Protein AF-A0A1F8TVP3-F1 (afdb_monomer)

Secondary structure (DSSP, 8-state):
--TTS-----PPTTS------------S--HHHHHTTHHHHHHHHHHHHHHHHHHHHHHHHT-

Radius of gyration: 23.97 Å; Cα contacts (8 Å, |Δi|>4): 16; chains: 1; bounding box: 54×23×60 Å

pLDDT: mean 92.92, std 6.04, range [60.91, 98.5]

Solvent-accessible surface area (backbone atoms only — not comparable to full-atom values): 4320 Å² total; per-residue (Å²): 99,46,98,88,69,44,83,74,77,80,75,70,82,101,58,93,80,82,89,82,80,91,78,84,88,84,86,87,78,53,73,54,78,74,52,55,65,55,66,58,52,52,51,51,50,50,54,52,49,54,53,52,51,54,50,51,52,54,58,61,74,77,106

Mean predicted aligned error: 5.93 Å

Foldseek 3Di:
DAPVPDDDDDDDPPDDDDDDDDHDDDDDADPCNVCPCPVVVVVVCVVVVVVVVVVVVVVVVVD

Structure (mmCIF, N/CA/C/O backbone):
data_AF-A0A1F8TVP3-F1
#
_entry.id   AF-A0A1F8TVP3-F1
#
loop_
_atom_site.group_PDB
_atom_site.id
_atom_site.type_symbol
_atom_site.label_atom_id
_atom_site.label_alt_id
_atom_site.label_comp_id
_atom_site.label_asym_id
_atom_site.label_entity_id
_atom_site.label_seq_id
_atom_site.pdbx_PDB_ins_code
_atom_site.Cartn_x
_atom_site.Cartn_y
_atom_site.Cartn_z
_atom_site.occupancy
_atom_site.B_iso_or_equiv
_atom_site.auth_seq_id
_atom_site.auth_comp_id
_atom_site.auth_asym_id
_atom_site.auth_atom_id
_atom_site.pdbx_PDB_model_num
ATOM 1 N N . MET A 1 1 ? 8.607 6.637 -13.945 1.00 81.38 1 MET A N 1
ATOM 2 C CA . MET A 1 1 ? 8.641 7.141 -12.551 1.00 81.38 1 MET A CA 1
ATOM 3 C C . MET A 1 1 ? 9.485 6.200 -11.695 1.00 81.38 1 MET A C 1
ATOM 5 O O . MET A 1 1 ? 9.600 5.036 -12.054 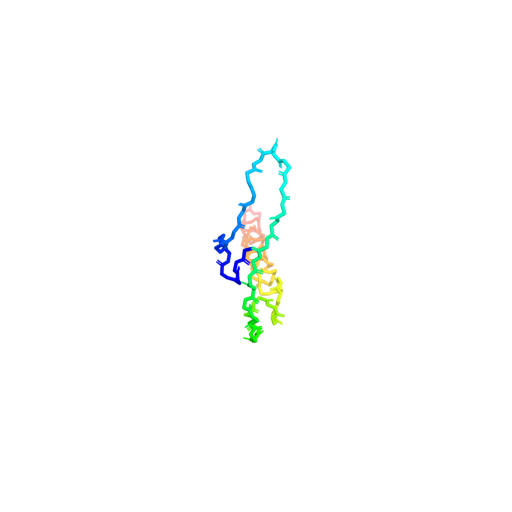1.00 81.38 1 MET A O 1
ATOM 9 N N . THR A 1 2 ? 10.144 6.688 -10.645 1.00 88.62 2 THR A N 1
ATOM 10 C CA . THR A 1 2 ? 10.903 5.894 -9.654 1.00 88.62 2 THR A CA 1
ATOM 11 C C . THR A 1 2 ? 9.946 5.197 -8.686 1.00 88.62 2 THR A C 1
ATOM 13 O O . THR A 1 2 ? 8.779 5.576 -8.600 1.00 88.62 2 THR A O 1
ATOM 16 N N . ALA A 1 3 ? 10.443 4.222 -7.921 1.00 89.06 3 ALA A N 1
ATOM 17 C CA . ALA A 1 3 ? 9.698 3.559 -6.847 1.00 89.06 3 ALA A CA 1
ATOM 18 C C . ALA A 1 3 ? 9.087 4.540 -5.821 1.00 89.06 3 ALA A C 1
ATOM 20 O O . ALA A 1 3 ? 8.007 4.278 -5.304 1.00 89.06 3 ALA A O 1
ATOM 21 N N . ASP A 1 4 ? 9.720 5.699 -5.604 1.00 91.38 4 ASP A N 1
ATOM 22 C CA . ASP A 1 4 ? 9.233 6.752 -4.696 1.00 91.38 4 ASP A CA 1
ATOM 23 C C . ASP A 1 4 ? 8.274 7.760 -5.365 1.00 91.38 4 ASP A C 1
ATOM 25 O O . ASP A 1 4 ? 7.970 8.808 -4.801 1.00 91.38 4 ASP A O 1
ATOM 29 N N . GLY A 1 5 ? 7.843 7.504 -6.605 1.00 90.75 5 GLY A N 1
ATOM 30 C CA . GLY A 1 5 ? 6.900 8.360 -7.334 1.00 90.75 5 GLY A CA 1
ATOM 31 C C . GLY A 1 5 ? 7.517 9.563 -8.058 1.00 90.75 5 GLY A C 1
ATOM 32 O O . GLY A 1 5 ? 6.791 10.362 -8.645 1.00 90.75 5 GLY A O 1
ATOM 33 N N . LYS A 1 6 ? 8.848 9.702 -8.073 1.00 92.06 6 LYS A N 1
ATOM 34 C CA . LYS A 1 6 ? 9.531 10.774 -8.821 1.00 92.06 6 LYS A CA 1
ATOM 35 C C . LYS A 1 6 ? 9.521 10.516 -10.328 1.00 92.06 6 LYS A C 1
ATOM 37 O O . LYS A 1 6 ? 9.621 9.377 -10.782 1.00 92.06 6 LYS A O 1
ATOM 42 N N . GLU A 1 7 ? 9.425 11.569 -11.127 1.00 90.06 7 GLU A N 1
ATOM 43 C CA . GLU A 1 7 ? 9.581 11.468 -12.578 1.00 90.06 7 GLU A CA 1
ATOM 44 C C . GLU A 1 7 ? 11.062 11.284 -12.940 1.00 90.06 7 GLU A C 1
ATOM 46 O O . GLU A 1 7 ? 11.913 12.004 -12.431 1.00 90.06 7 GLU A O 1
ATOM 51 N N . GLN A 1 8 ? 11.368 10.285 -13.775 1.00 87.19 8 GLN A N 1
ATOM 52 C CA . GLN A 1 8 ? 12.748 9.981 -14.195 1.00 87.19 8 GLN A CA 1
ATOM 53 C C . GLN A 1 8 ? 13.037 10.534 -15.592 1.00 87.19 8 GLN A C 1
ATOM 55 O O . GLN A 1 8 ? 14.078 11.132 -15.825 1.00 87.19 8 GLN A O 1
ATOM 60 N N . ALA A 1 9 ? 12.095 10.348 -16.513 1.00 89.75 9 ALA A N 1
ATOM 61 C CA . ALA A 1 9 ? 12.129 10.886 -17.861 1.00 89.75 9 ALA A CA 1
ATOM 62 C C . ALA A 1 9 ? 10.688 10.986 -18.380 1.00 89.75 9 ALA A C 1
ATOM 64 O O . ALA A 1 9 ? 9.825 10.199 -17.972 1.00 89.75 9 ALA A O 1
ATOM 65 N N . ARG A 1 10 ? 10.437 11.952 -19.263 1.00 90.81 10 ARG A N 1
ATOM 66 C CA . ARG A 1 10 ? 9.135 12.212 -19.884 1.00 90.81 10 ARG A CA 1
ATOM 67 C C . ARG A 1 10 ? 9.347 12.713 -21.306 1.00 90.81 10 ARG A C 1
ATOM 69 O O . ARG A 1 10 ? 10.234 13.528 -21.537 1.00 90.81 10 ARG A O 1
ATOM 76 N N . LEU A 1 11 ? 8.508 12.250 -22.229 1.00 92.62 11 LEU A N 1
ATOM 77 C CA . LEU A 1 11 ? 8.416 12.829 -23.568 1.00 92.62 11 LEU A CA 1
ATOM 78 C C . LEU A 1 11 ? 7.588 14.123 -23.546 1.00 92.62 11 LEU A C 1
ATOM 80 O O . LEU A 1 11 ? 6.606 14.195 -22.795 1.00 92.62 11 LEU A O 1
ATOM 84 N N . PRO A 1 12 ? 7.932 15.117 -24.382 1.00 91.62 12 PRO A N 1
ATOM 85 C CA . PRO A 1 12 ? 7.049 16.240 -24.661 1.00 91.62 12 PRO A CA 1
ATOM 86 C C . PRO A 1 12 ? 5.671 15.741 -25.105 1.00 91.62 12 PRO A C 1
ATOM 88 O O . PRO A 1 12 ? 5.539 14.721 -25.782 1.00 91.62 12 PRO A O 1
ATOM 91 N N . GLN A 1 13 ? 4.622 16.439 -24.680 1.00 93.69 13 GLN A N 1
ATOM 92 C CA . GLN A 1 13 ? 3.270 16.095 -25.104 1.00 93.69 13 GLN A CA 1
ATOM 93 C C . GLN A 1 13 ? 3.055 16.556 -26.544 1.00 93.69 13 GLN A C 1
ATOM 95 O O . GLN A 1 13 ? 3.549 17.611 -26.928 1.00 93.69 13 GLN A O 1
ATOM 100 N N . PHE A 1 14 ? 2.261 15.797 -27.300 1.00 94.50 14 PHE A N 1
ATOM 101 C CA . PHE A 1 14 ? 1.863 16.123 -28.677 1.00 94.50 14 PHE A CA 1
ATOM 102 C C . PHE A 1 14 ? 3.012 16.168 -29.700 1.00 94.50 14 PHE A C 1
ATOM 104 O O . PHE A 1 14 ? 2.829 16.689 -30.797 1.00 94.50 14 PHE A O 1
ATOM 111 N N . GLU A 1 15 ? 4.160 15.576 -29.372 1.00 92.94 15 GLU A N 1
ATOM 112 C CA . GLU A 1 15 ? 5.302 15.417 -30.273 1.00 92.94 15 GLU A CA 1
ATOM 113 C C . GLU A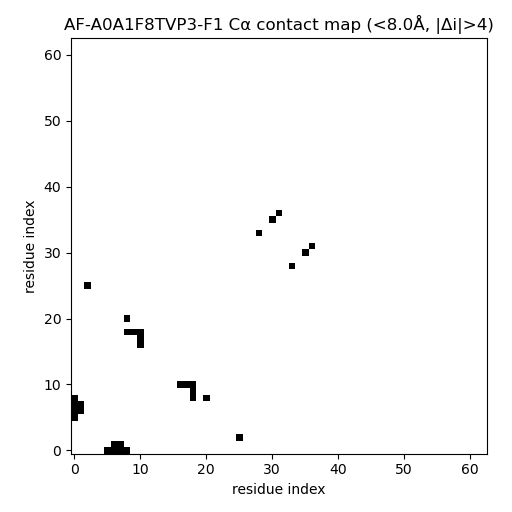 1 15 ? 5.628 13.928 -30.455 1.00 92.94 15 GLU A C 1
ATOM 115 O O . GLU A 1 15 ? 5.487 13.128 -29.526 1.00 92.94 15 GLU A O 1
ATOM 120 N N . GLU A 1 16 ? 6.050 13.542 -31.660 1.00 91.50 16 GLU A N 1
ATOM 121 C CA . GLU A 1 16 ? 6.505 12.179 -31.939 1.00 91.50 16 GLU A CA 1
ATOM 122 C C . GLU A 1 16 ? 7.948 11.999 -31.445 1.00 91.50 16 GLU A C 1
ATOM 124 O O . GLU A 1 16 ? 8.834 12.790 -31.765 1.00 91.50 16 GLU A O 1
ATOM 129 N N . GLY A 1 17 ? 8.199 10.951 -30.660 1.00 90.00 17 GLY A N 1
ATOM 130 C CA . GLY A 1 17 ? 9.526 10.671 -30.121 1.00 90.00 17 GLY A CA 1
ATOM 131 C C . GLY A 1 17 ? 9.611 9.317 -29.422 1.00 90.00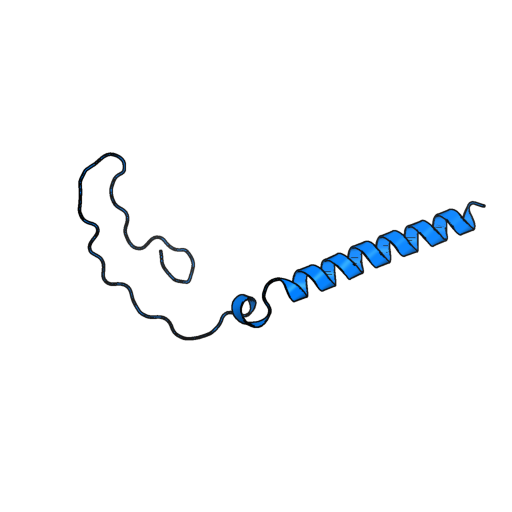 17 GLY A C 1
ATOM 132 O O . GLY A 1 17 ? 8.599 8.700 -29.091 1.00 90.00 17 GLY A O 1
ATOM 133 N N . VAL A 1 18 ? 10.838 8.851 -29.185 1.00 93.00 18 VAL A N 1
ATOM 134 C CA . VAL A 1 18 ? 11.121 7.596 -28.474 1.00 93.00 18 VAL A CA 1
ATOM 135 C C . VAL A 1 18 ? 11.683 7.916 -27.092 1.00 93.00 18 VAL A C 1
ATOM 137 O O . VAL A 1 18 ? 12.688 8.613 -26.972 1.00 93.00 18 VAL A O 1
ATOM 140 N N . LEU A 1 19 ? 11.047 7.393 -26.039 1.00 91.50 19 LEU A N 1
ATOM 141 C CA . LEU A 1 19 ? 11.549 7.510 -24.671 1.00 91.50 19 LEU A CA 1
ATOM 142 C C . LEU A 1 19 ? 12.518 6.362 -24.378 1.00 91.50 19 LEU A C 1
ATOM 144 O O . LEU A 1 19 ? 12.094 5.235 -24.126 1.00 91.50 19 LEU A O 1
ATOM 148 N N . THR A 1 20 ? 13.815 6.650 -24.378 1.00 92.19 20 THR A N 1
ATOM 149 C CA . THR A 1 20 ? 14.853 5.703 -23.954 1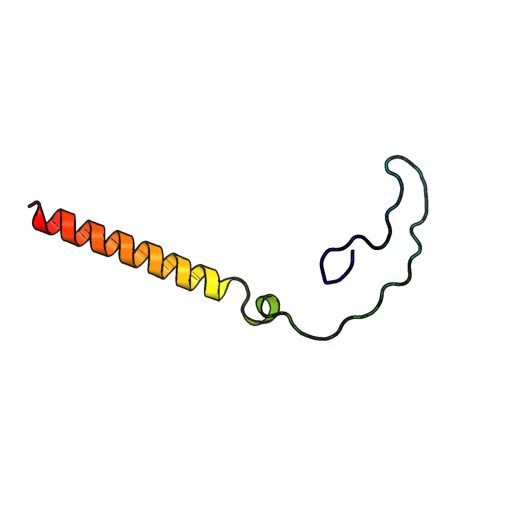.00 92.19 20 THR A CA 1
ATOM 150 C C . THR A 1 20 ? 15.401 6.135 -22.599 1.00 92.19 20 THR A C 1
ATOM 152 O O . THR A 1 20 ? 15.860 7.264 -22.449 1.00 92.19 20 THR A O 1
ATOM 155 N N . ALA A 1 21 ? 15.340 5.250 -21.604 1.00 89.12 21 ALA A N 1
ATOM 156 C CA . ALA A 1 21 ? 15.883 5.493 -20.272 1.00 89.12 21 ALA A CA 1
ATOM 157 C C . ALA A 1 21 ? 16.328 4.177 -19.625 1.00 89.12 21 ALA A C 1
ATOM 159 O O . ALA A 1 21 ? 15.698 3.136 -19.820 1.00 89.12 21 ALA A O 1
ATOM 160 N N . GLU A 1 22 ? 17.386 4.236 -18.821 1.00 90.06 22 GLU A N 1
ATOM 161 C CA . GLU A 1 22 ? 17.798 3.128 -17.963 1.00 90.06 22 GLU A CA 1
ATOM 162 C C . GLU A 1 22 ? 16.976 3.158 -16.672 1.00 90.06 22 GLU A C 1
ATOM 164 O O . GLU A 1 22 ? 16.942 4.169 -15.970 1.00 90.06 22 GLU A O 1
ATOM 169 N N . ILE A 1 23 ? 16.287 2.058 -16.361 1.00 90.25 23 ILE A N 1
ATOM 170 C CA . ILE A 1 23 ? 15.454 1.959 -15.159 1.00 90.25 23 ILE A CA 1
ATOM 171 C C . ILE A 1 23 ? 16.162 1.065 -14.136 1.00 90.25 23 ILE A C 1
ATOM 173 O O . ILE A 1 23 ? 16.348 -0.124 -14.408 1.00 90.25 23 ILE A O 1
ATOM 177 N N . PRO A 1 24 ? 16.533 1.589 -12.951 1.00 89.50 24 PRO A N 1
ATOM 178 C CA . PRO A 1 24 ? 17.152 0.774 -11.916 1.00 89.50 24 PRO A CA 1
ATOM 179 C C . PRO A 1 24 ? 16.144 -0.222 -11.331 1.00 89.50 24 PRO A C 1
ATOM 181 O O . PRO A 1 24 ? 14.998 0.122 -11.030 1.00 89.50 24 PRO A O 1
ATOM 184 N N . LEU A 1 25 ? 16.591 -1.461 -11.131 1.00 91.88 25 LEU A N 1
ATOM 185 C CA . LEU A 1 25 ? 15.827 -2.493 -10.432 1.00 91.88 25 LEU A CA 1
ATOM 186 C C . LEU A 1 25 ? 15.835 -2.215 -8.924 1.00 91.88 25 LEU A C 1
ATOM 188 O O . LEU A 1 25 ? 16.885 -1.961 -8.337 1.00 91.88 25 LEU A O 1
ATOM 192 N N . VAL A 1 26 ? 14.663 -2.303 -8.293 1.00 93.44 26 VAL A N 1
ATOM 193 C CA . VAL A 1 26 ? 14.506 -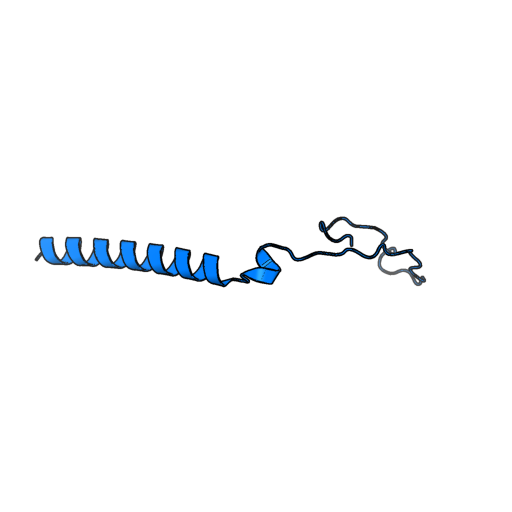2.184 -6.836 1.00 93.44 26 VAL A CA 1
ATOM 194 C C . VAL A 1 26 ? 14.047 -3.511 -6.241 1.00 93.44 26 VAL A C 1
ATOM 196 O O . VAL A 1 26 ? 13.247 -4.230 -6.840 1.00 93.44 26 VAL A O 1
ATOM 199 N N . GLN A 1 27 ? 14.550 -3.834 -5.050 1.00 93.81 27 GLN A N 1
ATOM 200 C CA . GLN A 1 27 ? 14.201 -5.045 -4.312 1.00 93.81 27 GLN A CA 1
ATOM 201 C C . GLN A 1 27 ? 13.594 -4.685 -2.956 1.00 93.81 27 GLN A C 1
ATOM 203 O O . GLN A 1 27 ? 13.942 -3.676 -2.348 1.00 93.81 27 GLN A O 1
ATOM 208 N N . GLY A 1 28 ? 12.698 -5.541 -2.471 1.00 94.06 28 GLY A N 1
ATOM 209 C CA . GLY A 1 28 ? 12.021 -5.381 -1.189 1.00 94.06 28 GLY A CA 1
ATOM 210 C C . GLY A 1 28 ? 10.506 -5.348 -1.348 1.00 94.06 28 GLY A C 1
ATOM 211 O O . GLY A 1 28 ? 9.970 -5.448 -2.451 1.00 94.06 28 GLY A O 1
ATOM 212 N N . ARG A 1 29 ? 9.803 -5.253 -0.220 1.00 95.19 29 ARG A N 1
ATOM 213 C CA . ARG A 1 29 ? 8.342 -5.143 -0.159 1.00 95.19 29 ARG A CA 1
ATOM 214 C C . ARG A 1 29 ? 7.982 -3.962 0.729 1.00 95.19 29 ARG A C 1
ATOM 216 O O . ARG A 1 29 ? 8.568 -3.802 1.796 1.00 95.19 29 ARG A O 1
ATOM 223 N N . THR A 1 30 ? 7.041 -3.136 0.285 1.00 95.50 30 THR A N 1
ATOM 224 C CA . THR A 1 30 ? 6.516 -2.044 1.105 1.00 95.50 30 THR A CA 1
ATOM 225 C C . THR A 1 30 ? 5.580 -2.616 2.168 1.00 95.50 30 THR A C 1
ATOM 227 O O . THR A 1 30 ? 5.034 -3.707 2.011 1.00 95.50 30 THR A O 1
ATOM 230 N N . LEU A 1 31 ? 5.343 -1.872 3.251 1.00 96.19 31 LEU A N 1
ATOM 231 C CA . LEU A 1 31 ? 4.322 -2.262 4.232 1.00 96.19 31 LEU A CA 1
ATOM 232 C C . LEU A 1 31 ? 2.950 -2.429 3.565 1.00 96.19 31 LEU A C 1
ATOM 234 O O . LEU A 1 31 ? 2.222 -3.370 3.870 1.00 96.19 31 LEU A O 1
ATOM 238 N N . TYR A 1 32 ? 2.646 -1.565 2.591 1.00 96.44 32 TYR A N 1
ATOM 239 C CA . TYR A 1 32 ? 1.432 -1.669 1.793 1.00 96.44 32 TYR A CA 1
ATOM 240 C C . TYR A 1 32 ? 1.380 -2.960 0.969 1.00 96.44 32 TYR A C 1
ATOM 242 O O . TYR A 1 32 ? 0.345 -3.605 0.936 1.00 96.44 32 TYR A O 1
ATOM 250 N N . SER A 1 33 ? 2.479 -3.412 0.356 1.00 96.06 33 SER A N 1
ATOM 251 C CA . SER A 1 33 ? 2.442 -4.677 -0.392 1.00 96.06 33 SER A CA 1
ATOM 252 C C . SER A 1 33 ? 2.328 -5.915 0.504 1.00 96.06 33 SER A C 1
ATOM 254 O O . SER A 1 33 ? 1.914 -6.970 0.028 1.00 96.06 33 SER A O 1
ATOM 256 N N . LEU A 1 34 ? 2.668 -5.804 1.792 1.00 96.62 34 LEU A N 1
ATOM 257 C CA . LEU A 1 34 ? 2.486 -6.876 2.771 1.00 96.62 34 LEU A CA 1
ATOM 258 C C . LEU A 1 34 ? 1.064 -6.920 3.339 1.00 96.62 34 LEU A C 1
ATOM 260 O O . LEU A 1 34 ? 0.518 -8.006 3.506 1.00 96.62 34 LEU A O 1
ATOM 264 N N . TRP A 1 35 ? 0.492 -5.767 3.692 1.00 97.50 35 TRP A N 1
ATOM 265 C CA . TRP A 1 35 ? -0.774 -5.690 4.438 1.00 97.50 35 TRP A CA 1
ATOM 266 C C . TRP A 1 35 ? -1.962 -5.202 3.602 1.00 97.50 35 TRP A C 1
ATOM 268 O O . TRP A 1 35 ? -3.109 -5.352 4.026 1.00 97.50 35 TRP A O 1
ATOM 278 N N . SER A 1 36 ? -1.704 -4.676 2.403 1.00 96.88 36 SER A N 1
ATOM 279 C CA . SER A 1 36 ? -2.700 -4.077 1.514 1.00 96.88 36 SER A CA 1
ATOM 280 C C . SER A 1 36 ? -3.563 -3.054 2.270 1.00 96.88 36 SER A C 1
ATOM 282 O O . SER A 1 36 ? -3.081 -2.351 3.163 1.00 96.88 36 SER A O 1
ATOM 284 N N . ASP A 1 37 ? -4.849 -2.991 1.947 1.00 98.06 37 ASP A N 1
ATOM 285 C CA . ASP A 1 37 ? -5.816 -2.081 2.558 1.00 98.06 37 ASP A CA 1
ATOM 286 C C . ASP A 1 37 ? -6.348 -2.571 3.917 1.00 98.06 37 ASP A C 1
ATOM 288 O O . ASP A 1 37 ? -7.064 -1.843 4.606 1.00 98.06 37 ASP A O 1
ATOM 292 N N . TRP A 1 38 ? -6.019 -3.798 4.340 1.00 97.56 38 TRP A N 1
ATOM 293 C CA . TRP A 1 38 ? -6.642 -4.435 5.507 1.00 97.56 38 TRP A CA 1
ATOM 294 C C . TRP A 1 38 ? -6.502 -3.635 6.816 1.00 97.56 38 TRP A C 1
ATOM 296 O O . TRP A 1 38 ? -7.510 -3.475 7.510 1.00 97.56 38 TRP A O 1
ATOM 306 N N . PRO A 1 39 ? -5.334 -3.046 7.152 1.00 97.88 39 PRO A N 1
ATOM 307 C CA . PRO A 1 39 ? -5.196 -2.217 8.349 1.00 97.88 39 PRO A CA 1
ATOM 308 C C . PRO A 1 39 ? -6.118 -0.996 8.326 1.00 97.88 39 PRO A C 1
ATOM 310 O O . PRO A 1 39 ? -6.723 -0.656 9.343 1.00 97.88 39 PRO A O 1
ATOM 313 N N . VAL A 1 40 ? -6.255 -0.356 7.160 1.00 98.12 40 VAL A N 1
ATOM 314 C CA . VAL A 1 40 ? -7.127 0.810 6.986 1.00 98.12 40 VAL A CA 1
ATOM 315 C C . VAL A 1 40 ? -8.579 0.397 7.200 1.00 98.12 40 VAL A C 1
ATOM 317 O O . VAL A 1 40 ? -9.273 1.021 7.998 1.00 98.12 40 VAL A O 1
ATOM 320 N N . LEU A 1 41 ? -9.015 -0.699 6.574 1.00 98.31 41 LEU A N 1
ATOM 321 C CA . LEU A 1 41 ? -10.381 -1.211 6.712 1.00 98.31 41 LEU A CA 1
ATOM 322 C C . LEU A 1 41 ? -10.726 -1.582 8.159 1.00 98.31 41 LEU A C 1
ATOM 324 O O . LEU A 1 41 ? -11.812 -1.244 8.632 1.00 98.31 41 LEU A O 1
ATOM 328 N N . VAL A 1 42 ? -9.806 -2.228 8.882 1.00 98.44 42 VAL A N 1
ATOM 329 C CA . VAL A 1 42 ? -9.994 -2.573 10.300 1.00 98.44 42 VAL A CA 1
ATOM 330 C C . VAL A 1 42 ? -10.164 -1.312 11.147 1.00 98.44 42 VAL A C 1
ATOM 332 O O . VAL A 1 42 ? -11.112 -1.223 11.927 1.00 98.44 42 VAL A O 1
ATOM 335 N N . ILE A 1 43 ? -9.296 -0.312 10.973 1.00 98.31 43 ILE A N 1
ATOM 336 C CA . ILE A 1 43 ? -9.386 0.952 11.716 1.00 98.31 43 ILE A CA 1
ATOM 337 C C . ILE A 1 43 ? -10.695 1.678 11.384 1.00 98.31 43 ILE A C 1
ATOM 339 O O . ILE A 1 43 ? -11.393 2.134 12.291 1.00 98.31 43 ILE A O 1
ATOM 343 N N . SER A 1 44 ? -11.070 1.750 10.106 1.00 98.44 44 SER A N 1
ATOM 344 C CA . SER A 1 44 ? -12.331 2.359 9.679 1.00 98.44 44 SER A CA 1
ATOM 345 C C . SER A 1 44 ? -13.539 1.662 10.304 1.00 98.44 44 SER A C 1
ATOM 347 O O . SER A 1 44 ? -14.426 2.337 10.831 1.00 98.44 44 SE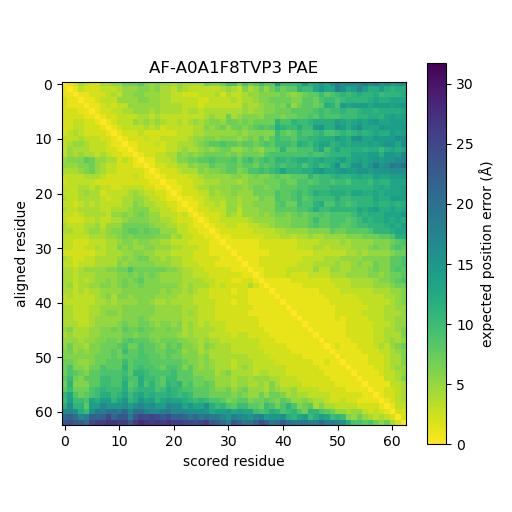R A O 1
ATOM 349 N N . LEU A 1 45 ? -13.560 0.327 10.310 1.00 98.50 45 LEU A N 1
ATOM 350 C CA . LEU A 1 45 ? -14.640 -0.453 10.909 1.00 98.50 45 LEU A CA 1
ATOM 351 C C . LEU A 1 45 ? -14.737 -0.218 12.421 1.00 98.50 45 LEU A C 1
ATOM 353 O O . LEU A 1 45 ? -15.839 -0.039 12.937 1.00 98.50 45 LEU A O 1
ATOM 357 N N . LEU A 1 46 ? -13.604 -0.158 13.126 1.00 98.50 46 LEU A N 1
ATOM 358 C CA . LEU A 1 46 ? -13.573 0.152 14.557 1.00 98.50 46 LEU A CA 1
ATOM 359 C C . LEU A 1 46 ? -14.112 1.558 14.838 1.00 98.50 46 LEU A C 1
ATOM 361 O O . LEU A 1 46 ? -14.960 1.720 15.713 1.00 98.50 46 LEU A O 1
ATOM 365 N N . CYS A 1 47 ? -13.687 2.565 14.075 1.00 98.31 47 CYS A N 1
ATOM 366 C CA . CYS A 1 47 ? -14.187 3.934 14.210 1.00 98.31 47 CYS A CA 1
ATOM 367 C C . CYS A 1 47 ? -15.707 4.005 14.003 1.00 98.31 47 CYS A C 1
ATOM 369 O O . CYS A 1 47 ? -16.425 4.559 14.838 1.00 98.31 47 CYS A O 1
ATOM 371 N N . VAL A 1 48 ? -16.214 3.402 12.924 1.00 98.25 48 VAL A N 1
ATOM 372 C CA . VAL A 1 48 ? -17.654 3.364 12.628 1.00 98.25 48 VAL A CA 1
ATOM 373 C C . VAL A 1 48 ? -18.422 2.587 13.697 1.00 98.25 48 VAL A C 1
ATOM 375 O O . VAL A 1 48 ? -19.482 3.039 14.139 1.00 98.25 48 VAL A O 1
ATOM 378 N N . GLY A 1 49 ? -17.887 1.456 14.157 1.00 98.06 49 GLY A N 1
ATOM 379 C CA . GLY A 1 49 ? -18.470 0.646 15.223 1.00 98.06 49 GLY A CA 1
ATOM 380 C C . GLY A 1 49 ? -18.579 1.412 16.540 1.00 98.06 49 GLY A C 1
ATOM 381 O O . GLY A 1 49 ? -19.653 1.458 17.140 1.00 98.06 49 GLY A O 1
ATOM 382 N N . LEU A 1 50 ? -17.506 2.090 16.957 1.00 98.19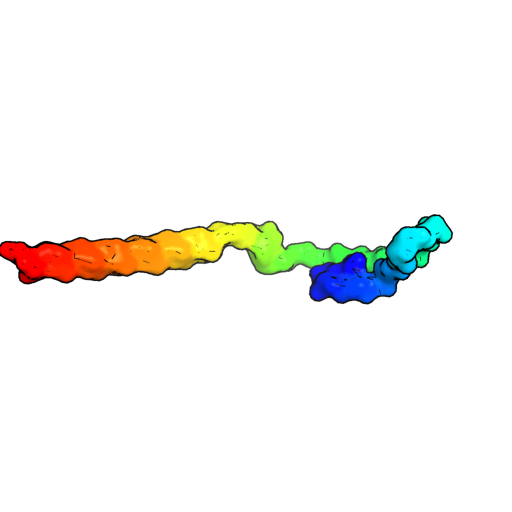 50 LEU A N 1
ATOM 383 C CA . LEU A 1 50 ? -17.477 2.900 18.177 1.00 98.19 50 LEU A CA 1
ATOM 384 C C . LEU A 1 50 ? -18.463 4.069 18.109 1.00 98.19 50 LEU A C 1
ATOM 386 O O . LEU A 1 50 ? -19.206 4.304 19.064 1.00 98.19 50 LEU A O 1
ATOM 390 N N . LEU A 1 51 ? -18.509 4.790 16.987 1.00 97.69 51 LEU A N 1
ATOM 391 C CA . LEU A 1 51 ? -19.451 5.896 16.803 1.00 97.69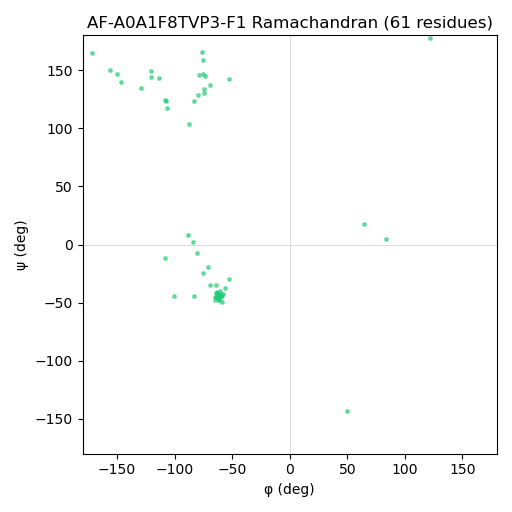 51 LEU A CA 1
ATOM 392 C C . LEU A 1 51 ? -20.903 5.405 16.815 1.00 97.69 51 LEU A C 1
ATOM 394 O O . LEU A 1 51 ? -21.739 5.983 17.510 1.00 97.69 51 LEU A O 1
ATOM 398 N N . SER A 1 52 ? -21.197 4.314 16.107 1.00 96.81 52 SER A N 1
ATOM 399 C CA . SER A 1 52 ? -22.524 3.685 16.090 1.00 96.81 52 SER A CA 1
ATOM 400 C C . SER A 1 52 ? -22.957 3.244 17.488 1.00 96.81 52 SER A C 1
ATOM 402 O O . SER A 1 52 ? -24.079 3.524 17.913 1.00 96.81 52 SER A O 1
ATOM 404 N N . PHE A 1 53 ? -22.047 2.630 18.246 1.00 96.62 53 PHE A N 1
ATOM 405 C CA . PHE A 1 53 ? -22.305 2.189 19.612 1.00 96.62 53 PHE A CA 1
ATOM 406 C C . PHE A 1 53 ? -22.575 3.362 20.560 1.00 96.62 53 PHE A C 1
ATOM 408 O O . PHE A 1 53 ? -23.555 3.341 21.305 1.00 96.62 53 PHE A O 1
ATOM 415 N N . ARG A 1 54 ? -21.767 4.430 20.492 1.00 95.94 54 ARG A N 1
ATOM 416 C CA . ARG A 1 54 ? -22.003 5.654 21.276 1.00 95.94 54 ARG A CA 1
ATOM 417 C C . ARG A 1 54 ? -23.367 6.266 20.964 1.00 95.94 54 ARG A C 1
ATOM 419 O O . ARG A 1 54 ? -24.092 6.637 21.884 1.00 95.94 54 ARG A O 1
ATOM 426 N N . ARG A 1 55 ? -23.746 6.336 19.683 1.00 94.81 55 ARG A N 1
ATOM 427 C CA . ARG A 1 55 ? -25.067 6.836 19.266 1.00 94.81 55 ARG A CA 1
ATOM 428 C C . ARG A 1 55 ? -26.203 5.983 19.822 1.00 94.81 55 ARG A C 1
ATOM 430 O O . ARG A 1 55 ? -27.182 6.535 20.315 1.00 94.81 55 ARG A O 1
ATOM 437 N N . TYR A 1 56 ? -26.062 4.660 19.777 1.00 94.75 56 TYR A N 1
ATOM 438 C CA . TYR A 1 56 ? -27.054 3.738 20.326 1.00 94.75 56 TYR A CA 1
ATOM 439 C C . TYR A 1 56 ? -27.262 3.944 21.834 1.00 94.75 56 TYR A C 1
ATOM 441 O O . TYR A 1 56 ? -28.400 3.996 22.295 1.00 94.75 56 TYR A O 1
ATOM 449 N N . GLN A 1 57 ? -26.183 4.130 22.601 1.00 93.56 57 GLN A N 1
ATOM 450 C CA . GLN A 1 57 ? -26.287 4.396 24.038 1.00 93.56 57 GLN A CA 1
ATOM 451 C C . GLN A 1 57 ? -27.008 5.710 24.348 1.00 93.56 57 GLN A C 1
ATOM 453 O O . GLN A 1 57 ? -27.890 5.723 25.203 1.00 93.56 57 GLN A O 1
ATOM 458 N N . LEU A 1 58 ? -26.679 6.793 23.637 1.00 93.06 58 LEU A N 1
ATOM 459 C CA . LEU A 1 58 ? -27.345 8.086 23.820 1.00 93.06 58 LEU A CA 1
ATOM 460 C C . LEU A 1 58 ? -28.842 8.001 23.494 1.00 93.06 58 LEU A C 1
ATOM 462 O O . LEU A 1 58 ? -29.666 8.502 24.251 1.00 93.06 58 LEU A O 1
ATOM 466 N N . ALA A 1 59 ? -29.205 7.311 22.409 1.00 90.19 59 ALA A N 1
ATOM 467 C CA . ALA A 1 59 ? -30.605 7.097 22.046 1.00 90.19 5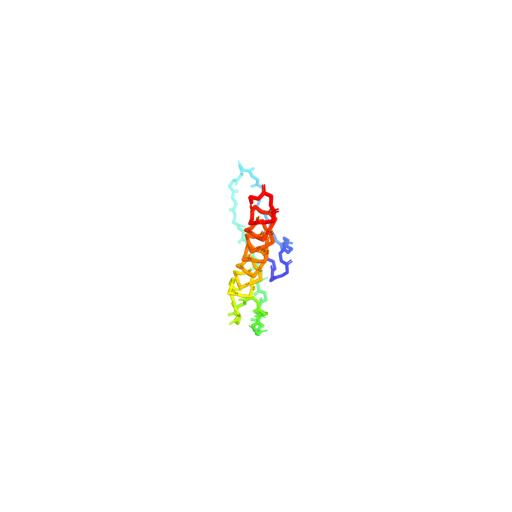9 ALA A CA 1
ATOM 468 C C . ALA A 1 59 ? -31.362 6.256 23.087 1.00 90.19 59 ALA A C 1
ATOM 470 O O . ALA A 1 59 ? -32.535 6.509 23.341 1.00 90.19 59 ALA A O 1
ATOM 471 N N . LYS A 1 60 ? -30.693 5.276 23.710 1.00 89.81 60 LYS A N 1
ATOM 472 C CA . LYS A 1 60 ? -31.261 4.477 24.803 1.00 89.81 60 LYS A CA 1
ATOM 473 C C . LYS A 1 60 ? -31.461 5.294 26.083 1.00 89.81 60 LYS A C 1
ATOM 475 O O . LYS A 1 60 ? -32.409 5.026 26.800 1.00 89.81 60 LYS A O 1
ATOM 480 N N . GLN A 1 61 ? -30.578 6.246 26.383 1.00 81.12 61 GLN A N 1
ATOM 481 C CA . GLN A 1 61 ? -30.691 7.114 27.565 1.00 81.12 61 GLN A CA 1
ATOM 482 C C . GLN A 1 61 ? -31.756 8.210 27.412 1.00 81.12 61 GLN A C 1
ATOM 484 O O . GLN A 1 61 ? -32.265 8.705 28.410 1.00 81.12 61 GLN A O 1
ATOM 489 N N . ALA A 1 62 ? -32.079 8.600 26.178 1.00 76.56 62 ALA A N 1
ATOM 490 C CA . ALA A 1 62 ? -33.084 9.618 25.874 1.00 76.56 62 ALA A CA 1
ATOM 491 C C . ALA A 1 62 ? -34.532 9.080 25.833 1.00 76.56 62 ALA A C 1
ATOM 493 O O . ALA A 1 62 ? -35.446 9.836 25.502 1.00 76.56 62 ALA A O 1
ATOM 494 N N . LYS A 1 63 ? -34.736 7.789 26.115 1.00 60.91 63 LYS A N 1
ATOM 495 C CA . LYS A 1 63 ? -36.024 7.092 26.069 1.00 60.91 63 LYS A CA 1
ATOM 496 C C . LYS A 1 63 ? -36.334 6.481 27.428 1.00 60.91 63 LYS A C 1
ATOM 498 O O . LYS A 1 63 ? -37.520 6.531 27.810 1.00 60.91 63 LYS A O 1
#

Sequence (63 aa):
MTADGKEQARLPQFEEGVLTAEIPLVQGRTLYSLWSDWPVLVISLLCVGLLSFRRYQLAKQAK